Protein AF-A0A2N1NDJ9-F1 (afdb_monomer)

Radius of gyration: 17.5 Å; Cα contacts (8 Å, |Δi|>4): 32; chains: 1; bounding box: 40×43×37 Å

Foldseek 3Di:
DDDDDDDDDDPDDPPDDPPDDDPVQVVCVVLVLNPLVVLQVVVCVVPVDSVSVVVSVVSSVVSNVVSVVVVVVVVVD

Secondary structure (DSSP, 8-state):
-------------S---TTS--HHHHHHHHHT-HHHHHHHHHHHHHHS-GGG-HHHHHHHHHHHHHHHHHHHHTTT-

Solvent-accessible surface area (backbone atoms only — not comparable to full-atom values): 4821 Å² total; per-residue (Å²): 138,87,79,88,74,93,75,95,78,79,88,77,75,92,75,76,58,94,85,59,75,50,80,64,55,48,52,39,53,75,52,72,39,44,66,39,47,49,52,32,50,51,42,30,69,72,64,73,37,64,86,81,29,54,67,36,50,47,52,30,51,55,44,48,49,53,39,51,54,52,56,53,54,70,72,77,113

Sequence (77 aa):
MDYAKNKSHSPQNITKTIDEPDLYEERIIKTGCAKENEELQICFADKKDWRLCQKELNNFKECWKVYQNKNKKLQED

InterPro domains:
  IPR039870 Cytochrome oxidase assembly factor 4-like [PTHR13639] (9-73)

pLDDT: mean 82.74, std 18.38, range [44.16, 98.5]

Mean predicted aligned error: 10.62 Å

Organism: NCBI:txid588596

Structure (mmCIF, N/CA/C/O backbone):
data_AF-A0A2N1NDJ9-F1
#
_entry.id   AF-A0A2N1NDJ9-F1
#
loop_
_atom_site.group_PDB
_atom_site.id
_atom_site.type_symbol
_atom_site.label_atom_id
_atom_site.label_alt_id
_atom_site.label_comp_id
_atom_site.label_asym_id
_atom_site.label_entity_id
_atom_site.label_seq_id
_atom_site.pdbx_PDB_ins_code
_atom_site.Cartn_x
_atom_site.Cartn_y
_atom_site.Cartn_z
_atom_site.occupancy
_atom_site.B_iso_or_equiv
_atom_site.auth_seq_id
_atom_site.auth_comp_id
_atom_site.auth_asym_id
_atom_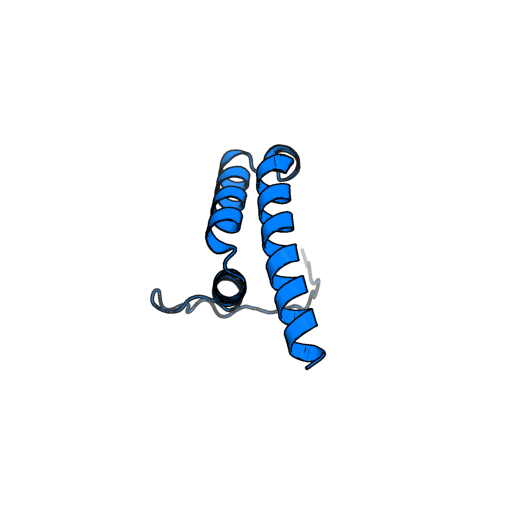site.auth_atom_id
_atom_site.pdbx_PDB_model_num
ATOM 1 N N . MET A 1 1 ? 24.298 -37.785 -6.387 1.00 44.16 1 MET A N 1
ATOM 2 C CA . MET A 1 1 ? 24.492 -36.498 -5.685 1.00 44.16 1 MET A CA 1
ATOM 3 C C . MET A 1 1 ? 23.276 -36.287 -4.813 1.00 44.16 1 MET A C 1
ATOM 5 O O . MET A 1 1 ? 22.280 -35.724 -5.249 1.00 44.16 1 MET A O 1
ATOM 9 N N . ASP A 1 2 ? 23.348 -36.852 -3.618 1.00 53.56 2 ASP A N 1
ATOM 10 C CA . ASP A 1 2 ? 22.297 -36.827 -2.613 1.00 53.56 2 ASP A CA 1
ATOM 11 C C . ASP A 1 2 ? 22.238 -35.449 -1.953 1.00 53.56 2 ASP A C 1
ATOM 13 O O . ASP A 1 2 ? 23.168 -35.042 -1.260 1.00 53.56 2 ASP A O 1
ATOM 17 N N . TYR A 1 3 ? 21.136 -34.731 -2.154 1.00 52.09 3 TYR A N 1
ATOM 18 C CA . TYR A 1 3 ? 20.808 -33.539 -1.374 1.00 52.09 3 TYR A CA 1
ATOM 19 C C . TYR A 1 3 ? 19.472 -33.747 -0.661 1.00 52.09 3 TYR A C 1
ATOM 21 O O . TYR A 1 3 ? 18.449 -33.150 -0.984 1.00 52.09 3 TYR A O 1
ATOM 29 N N . ALA A 1 4 ? 19.500 -34.602 0.360 1.00 58.50 4 ALA A N 1
ATOM 30 C CA . ALA A 1 4 ? 18.505 -34.571 1.418 1.00 58.50 4 ALA A CA 1
ATOM 31 C C . ALA A 1 4 ? 18.729 -33.311 2.272 1.00 58.50 4 ALA A C 1
ATOM 33 O O . ALA A 1 4 ? 19.719 -33.202 2.998 1.00 58.50 4 ALA A O 1
ATOM 34 N N . LYS A 1 5 ? 17.798 -32.353 2.216 1.00 63.09 5 LYS A N 1
ATOM 35 C CA . LYS A 1 5 ? 17.661 -31.330 3.260 1.00 63.09 5 LYS A CA 1
ATOM 36 C C . LYS A 1 5 ? 16.189 -31.004 3.479 1.00 63.09 5 LYS A C 1
ATOM 38 O O . LYS A 1 5 ? 15.603 -30.155 2.817 1.00 63.09 5 LYS A O 1
ATOM 43 N N . ASN A 1 6 ? 15.610 -31.722 4.435 1.00 58.75 6 ASN A N 1
ATOM 44 C CA . ASN A 1 6 ? 14.294 -31.465 4.998 1.00 58.75 6 ASN A CA 1
ATOM 45 C C . ASN A 1 6 ? 14.214 -30.014 5.494 1.00 58.75 6 ASN A C 1
ATOM 47 O O . ASN A 1 6 ? 14.935 -29.629 6.416 1.00 58.75 6 ASN A O 1
ATOM 51 N N . LYS A 1 7 ? 13.309 -29.224 4.914 1.00 58.78 7 LYS A N 1
ATOM 52 C CA . LYS A 1 7 ? 12.848 -27.963 5.496 1.00 58.78 7 LYS A CA 1
ATOM 53 C C . LYS A 1 7 ? 11.324 -27.966 5.450 1.00 58.78 7 LYS A C 1
ATOM 55 O O . LYS A 1 7 ? 10.716 -27.684 4.427 1.00 58.78 7 LYS A O 1
ATOM 60 N N . SER A 1 8 ? 10.719 -28.373 6.561 1.00 58.75 8 SER A N 1
ATOM 61 C CA . SER A 1 8 ? 9.285 -28.225 6.795 1.00 58.75 8 SER A CA 1
ATOM 62 C C . SER A 1 8 ? 8.922 -26.739 6.742 1.00 58.75 8 SER A C 1
ATOM 64 O O . SER A 1 8 ? 9.457 -25.980 7.551 1.00 58.75 8 SER A O 1
ATOM 66 N N . HIS A 1 9 ? 8.072 -26.327 5.795 1.00 52.09 9 HIS A N 1
ATOM 67 C CA . HIS A 1 9 ? 6.860 -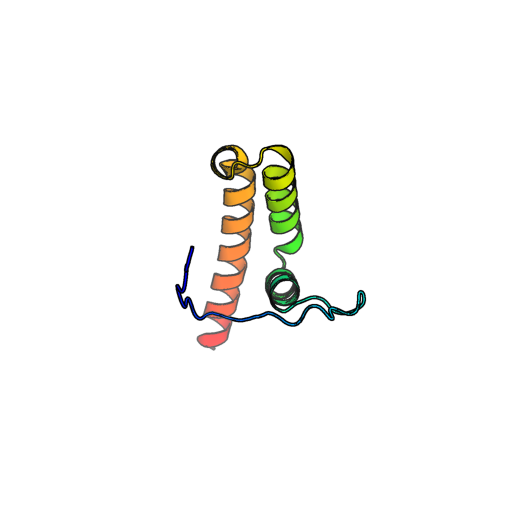25.537 6.068 1.00 52.09 9 HIS A CA 1
ATOM 68 C C . HIS A 1 9 ? 5.992 -25.357 4.804 1.00 52.09 9 HIS A C 1
ATOM 70 O O . HIS A 1 9 ? 6.315 -24.581 3.912 1.00 52.09 9 HIS A O 1
ATOM 76 N N . SER A 1 10 ? 4.864 -26.073 4.826 1.00 46.56 10 SER A N 1
ATOM 77 C CA . SER A 1 10 ? 3.606 -25.922 4.078 1.00 46.56 10 SER A CA 1
ATOM 78 C C . SER A 1 10 ? 3.616 -25.980 2.537 1.00 46.56 10 SER A C 1
ATOM 80 O O . SER A 1 10 ? 3.864 -24.969 1.879 1.00 46.56 10 SER A O 1
ATOM 82 N N . PRO A 1 11 ? 3.222 -27.119 1.931 1.00 49.84 11 PRO A N 1
ATOM 83 C CA . PRO A 1 11 ? 2.720 -27.130 0.564 1.00 49.84 11 PRO A CA 1
ATOM 84 C C . PRO A 1 11 ? 1.326 -26.489 0.561 1.00 49.84 11 PRO A C 1
ATOM 86 O O . PRO A 1 11 ? 0.332 -27.136 0.884 1.00 49.84 11 PRO A O 1
ATOM 89 N N . GLN A 1 12 ? 1.247 -25.196 0.242 1.00 51.47 12 GLN A N 1
ATOM 90 C CA . GLN A 1 12 ? -0.046 -24.546 0.037 1.00 51.47 12 GLN A CA 1
ATOM 91 C C . GLN A 1 12 ? -0.644 -25.106 -1.261 1.00 51.47 12 GLN A C 1
ATOM 93 O O . GLN A 1 12 ? -0.086 -24.957 -2.347 1.00 51.47 12 GLN A O 1
ATOM 98 N N . ASN A 1 13 ? -1.754 -25.805 -1.085 1.00 50.62 13 ASN A N 1
ATOM 99 C CA . ASN A 1 13 ? -2.603 -26.458 -2.067 1.00 50.62 13 ASN A CA 1
ATOM 100 C C . ASN A 1 13 ? -2.885 -25.556 -3.293 1.00 50.62 13 ASN A C 1
ATOM 102 O O . ASN A 1 13 ? -3.570 -24.541 -3.179 1.00 50.62 13 ASN A O 1
ATOM 106 N N . ILE A 1 14 ? -2.341 -25.911 -4.464 1.00 58.16 14 ILE A N 1
ATOM 107 C CA . ILE A 1 14 ? -2.490 -25.176 -5.737 1.00 58.16 14 ILE A CA 1
ATOM 108 C C . ILE A 1 14 ? -3.792 -25.605 -6.433 1.00 58.16 14 ILE A C 1
ATOM 110 O O . ILE A 1 14 ? -3.801 -26.063 -7.572 1.00 58.16 14 ILE A O 1
ATOM 114 N N . THR A 1 15 ? -4.915 -25.458 -5.740 1.00 54.12 15 THR A N 1
ATOM 115 C CA . THR A 1 15 ? -6.242 -25.441 -6.366 1.00 54.12 15 THR A CA 1
ATOM 116 C C . THR A 1 15 ? -7.000 -24.229 -5.843 1.00 54.12 15 THR A C 1
ATOM 118 O O . THR A 1 15 ? -8.003 -24.353 -5.149 1.00 54.12 15 THR A O 1
ATOM 121 N N . LYS A 1 16 ? -6.465 -23.036 -6.131 1.00 54.03 16 LYS A N 1
ATOM 122 C CA . LYS A 1 16 ? -7.180 -21.768 -5.966 1.00 54.03 16 LYS A CA 1
ATOM 123 C C . LYS A 1 16 ? -8.232 -21.711 -7.079 1.00 54.03 16 LYS A C 1
ATOM 125 O O . LYS A 1 16 ? -7.869 -21.635 -8.253 1.00 54.03 16 LYS A O 1
ATOM 130 N N . THR A 1 17 ? -9.514 -21.810 -6.747 1.00 58.69 17 THR A N 1
ATOM 131 C CA . THR A 1 17 ? -10.575 -21.391 -7.671 1.00 58.69 17 THR A CA 1
ATOM 132 C C . THR A 1 17 ? -10.440 -19.884 -7.874 1.00 58.69 17 THR A C 1
ATOM 134 O O . THR A 1 17 ? -10.197 -19.159 -6.914 1.00 58.69 17 THR A O 1
ATOM 137 N N . ILE A 1 18 ? -10.559 -19.409 -9.117 1.00 63.16 18 ILE A N 1
ATOM 138 C CA . ILE A 1 18 ? -10.361 -17.991 -9.487 1.00 63.16 18 ILE A CA 1
ATOM 139 C C . ILE A 1 18 ? -11.331 -17.060 -8.724 1.00 63.16 18 ILE A C 1
ATOM 141 O O . ILE A 1 18 ? -11.056 -15.874 -8.578 1.00 63.16 18 ILE A O 1
ATOM 145 N N . ASP A 1 19 ? -12.420 -17.613 -8.188 1.00 70.00 19 ASP A N 1
ATOM 146 C CA . ASP A 1 19 ? -13.501 -16.870 -7.541 1.00 70.00 19 ASP A CA 1
ATOM 147 C C . ASP A 1 19 ? -13.313 -16.593 -6.035 1.00 70.00 19 ASP A C 1
ATOM 149 O O . ASP A 1 19 ? -14.096 -15.826 -5.477 1.00 70.00 19 ASP A O 1
ATOM 153 N N . GLU A 1 20 ? -12.302 -17.160 -5.356 1.00 78.69 20 GLU A N 1
ATOM 154 C CA . GLU A 1 20 ? -12.103 -16.937 -3.910 1.00 78.69 20 GLU A CA 1
ATOM 155 C C . GLU A 1 20 ? -10.805 -16.164 -3.601 1.00 78.69 20 GLU A C 1
ATOM 157 O O . GLU A 1 20 ? -9.715 -16.631 -3.962 1.00 78.69 20 GLU A O 1
ATOM 162 N N . PRO A 1 21 ? -10.884 -15.007 -2.903 1.00 79.62 21 PRO A N 1
ATOM 163 C CA . PRO A 1 21 ? -9.688 -14.322 -2.430 1.00 79.62 21 PRO A CA 1
ATOM 164 C C . PRO A 1 21 ? -8.963 -15.218 -1.424 1.00 79.62 21 PRO A C 1
ATOM 166 O O . PRO A 1 21 ? -9.595 -15.822 -0.554 1.00 79.62 21 PRO A O 1
ATOM 169 N N . ASP A 1 22 ? -7.632 -15.311 -1.509 1.00 88.00 22 ASP A N 1
ATOM 170 C CA . ASP A 1 22 ? -6.913 -16.063 -0.474 1.00 88.00 22 ASP A CA 1
ATOM 171 C C . ASP A 1 22 ? -6.941 -15.352 0.881 1.00 88.00 22 ASP A C 1
ATOM 173 O O . ASP A 1 22 ? -7.285 -14.180 1.018 1.00 88.00 22 ASP A O 1
ATOM 177 N N . LEU A 1 23 ? -6.497 -16.077 1.908 1.00 89.94 23 LEU A N 1
ATOM 178 C CA . LEU A 1 23 ? -6.373 -15.568 3.271 1.00 89.94 23 LEU A CA 1
ATOM 179 C C . LEU A 1 23 ? -5.506 -14.299 3.379 1.00 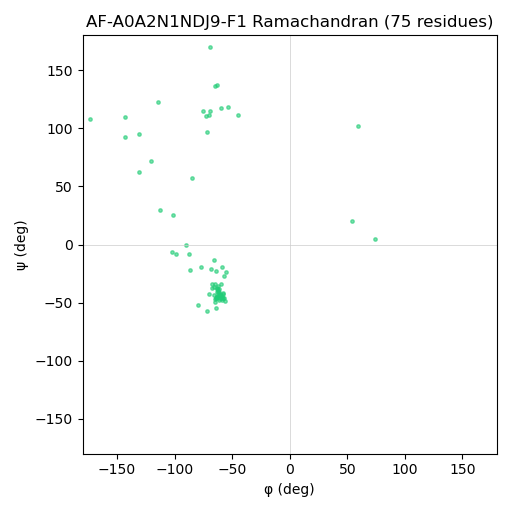89.94 23 LEU A C 1
ATOM 181 O O . LEU A 1 23 ? -5.622 -13.559 4.362 1.00 89.94 23 LEU A O 1
ATOM 185 N N . TYR A 1 24 ? -4.596 -14.058 2.429 1.00 90.25 24 TYR A N 1
ATOM 186 C CA . TYR A 1 24 ? -3.784 -12.847 2.403 1.00 90.25 24 TYR A CA 1
ATOM 187 C C . TYR A 1 24 ? -4.587 -11.675 1.826 1.00 90.25 24 TYR A C 1
ATOM 189 O O . TYR A 1 24 ? -4.716 -10.651 2.499 1.00 90.25 24 TYR A O 1
ATOM 197 N N . GLU A 1 25 ? -5.189 -11.837 0.651 1.00 91.69 25 GLU A N 1
ATOM 198 C CA . GLU A 1 25 ? -6.065 -10.858 0.003 1.00 91.69 25 GLU A CA 1
ATOM 199 C C . GLU A 1 25 ? -7.245 -10.485 0.905 1.00 91.69 25 GLU A C 1
ATOM 201 O O . GLU A 1 25 ? -7.491 -9.302 1.141 1.00 91.69 25 GLU A O 1
ATOM 206 N N . GLU A 1 26 ? -7.907 -11.472 1.513 1.00 93.50 26 GLU A N 1
ATOM 207 C CA . GLU A 1 26 ? -9.015 -11.257 2.444 1.00 93.50 26 GLU A CA 1
ATOM 208 C C . GLU A 1 26 ? -8.584 -10.386 3.638 1.00 93.50 26 GLU A C 1
ATOM 210 O O . GLU A 1 26 ? -9.292 -9.456 4.038 1.00 93.50 26 GLU A O 1
ATOM 215 N N . ARG A 1 27 ? -7.393 -10.636 4.200 1.00 92.56 27 ARG A N 1
ATOM 216 C CA . ARG A 1 27 ? -6.849 -9.827 5.300 1.00 92.56 27 ARG A CA 1
ATOM 217 C C . ARG A 1 27 ? -6.606 -8.389 4.862 1.00 92.56 27 ARG A C 1
ATOM 219 O O . ARG A 1 27 ? -6.937 -7.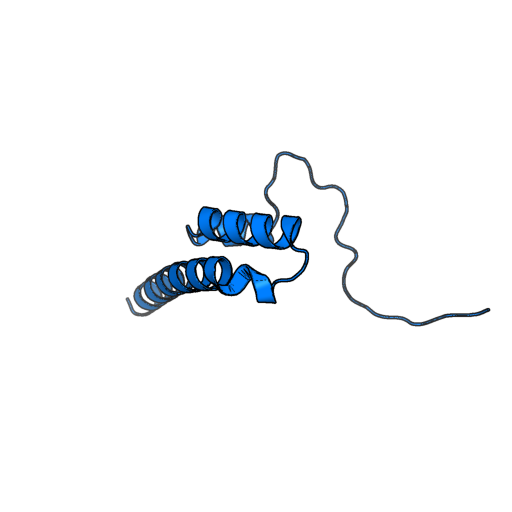472 5.612 1.00 92.56 27 ARG A O 1
ATOM 226 N N . ILE A 1 28 ? -6.014 -8.189 3.688 1.00 95.12 28 ILE A N 1
ATOM 227 C CA . ILE A 1 28 ? -5.759 -6.850 3.155 1.00 95.12 28 ILE A CA 1
ATOM 228 C C . ILE A 1 28 ? -7.087 -6.114 2.918 1.00 95.12 28 ILE A C 1
ATOM 230 O O . ILE A 1 28 ? -7.224 -4.973 3.364 1.00 95.12 28 ILE A O 1
ATOM 234 N N . ILE A 1 29 ? -8.091 -6.765 2.323 1.00 93.31 29 ILE A N 1
ATOM 235 C CA . ILE A 1 29 ? -9.422 -6.181 2.087 1.00 93.31 29 ILE A CA 1
ATOM 236 C C . ILE A 1 29 ? -10.073 -5.750 3.407 1.00 93.31 29 ILE A C 1
ATOM 238 O O . ILE A 1 29 ? -10.537 -4.614 3.514 1.00 93.31 29 ILE A O 1
ATOM 242 N N . LYS A 1 30 ? -10.031 -6.597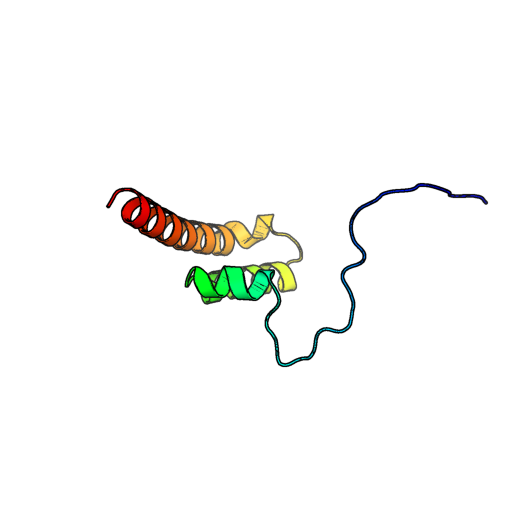 4.446 1.00 93.56 30 LYS A N 1
ATOM 243 C CA . LYS A 1 30 ? -10.571 -6.281 5.784 1.00 93.56 30 LYS A CA 1
ATOM 244 C C . LYS A 1 30 ? -9.957 -5.027 6.409 1.00 93.56 30 LYS A C 1
ATOM 246 O O . LYS A 1 30 ? -10.609 -4.374 7.220 1.00 93.56 30 LYS A O 1
ATOM 251 N N . THR A 1 31 ? -8.725 -4.674 6.042 1.00 94.56 31 THR A N 1
ATOM 252 C CA . THR A 1 31 ? -8.084 -3.456 6.560 1.00 94.56 31 THR A CA 1
ATOM 253 C C . THR A 1 31 ? -8.584 -2.166 5.915 1.00 94.56 31 THR A C 1
ATOM 255 O O . THR A 1 31 ? -8.403 -1.095 6.493 1.00 94.56 31 THR A O 1
ATOM 258 N N . GLY A 1 32 ? -9.204 -2.249 4.733 1.00 95.69 32 GLY A N 1
ATOM 259 C CA . GLY A 1 32 ? -9.512 -1.088 3.897 1.00 95.69 32 GLY A CA 1
ATOM 260 C C . GLY A 1 32 ? -8.295 -0.490 3.178 1.00 95.69 32 GLY A C 1
ATOM 261 O O . GLY A 1 32 ? -8.450 0.522 2.507 1.00 95.69 32 GLY A O 1
ATOM 262 N N . CYS A 1 33 ? -7.113 -1.111 3.281 1.00 97.19 33 CYS A N 1
ATOM 263 C CA . CYS A 1 33 ? -5.849 -0.634 2.699 1.00 97.19 33 CYS A CA 1
ATOM 264 C C . CYS A 1 33 ? -5.466 -1.358 1.398 1.00 97.19 33 CYS A C 1
ATOM 266 O O . CYS A 1 33 ? -4.283 -1.511 1.080 1.00 97.19 33 CYS A O 1
ATOM 268 N N . ALA A 1 34 ? -6.456 -1.895 0.676 1.00 96.75 34 ALA A N 1
ATOM 269 C CA . ALA A 1 34 ? -6.220 -2.695 -0.526 1.00 96.75 34 ALA A CA 1
ATOM 270 C C . ALA A 1 34 ? -5.556 -1.889 -1.647 1.00 96.75 34 ALA A C 1
ATOM 272 O O . ALA A 1 34 ? -4.661 -2.404 -2.312 1.00 96.75 34 ALA A O 1
ATOM 273 N N . LYS A 1 35 ? -5.928 -0.614 -1.794 1.00 97.69 35 LYS A N 1
ATOM 274 C CA . LYS A 1 35 ? -5.360 0.278 -2.806 1.00 97.69 35 LYS A CA 1
ATOM 275 C C . LYS A 1 35 ? -3.873 0.543 -2.559 1.00 97.69 35 LYS A C 1
ATOM 277 O O . LYS A 1 35 ? -3.058 0.384 -3.458 1.00 97.69 35 LYS A O 1
ATOM 282 N N . GLU A 1 36 ? -3.503 0.910 -1.336 1.00 98.19 36 GLU A N 1
ATOM 283 C CA . GLU A 1 36 ? -2.109 1.179 -0.972 1.00 98.19 36 GLU A CA 1
ATOM 284 C C . GLU A 1 36 ? -1.254 -0.092 -1.073 1.00 98.19 36 GLU A C 1
ATOM 286 O O . GLU A 1 36 ? -0.084 -0.030 -1.453 1.00 98.19 36 GLU A O 1
ATOM 291 N N . ASN A 1 37 ? -1.838 -1.258 -0.767 1.00 97.69 37 ASN A N 1
ATOM 292 C CA . ASN A 1 37 ? -1.184 -2.542 -0.996 1.00 97.69 37 ASN A CA 1
ATOM 293 C C . ASN A 1 37 ? -0.951 -2.797 -2.491 1.00 97.69 37 ASN A C 1
ATOM 295 O O . ASN A 1 37 ? 0.148 -3.192 -2.864 1.00 97.69 37 ASN A O 1
ATOM 299 N N . GLU A 1 38 ? -1.949 -2.558 -3.345 1.00 97.69 38 GLU A N 1
ATOM 300 C CA . GLU A 1 38 ? -1.824 -2.709 -4.799 1.00 97.69 38 GLU A CA 1
ATOM 301 C C . GLU A 1 38 ? -0.728 -1.797 -5.370 1.00 97.69 38 GLU A C 1
ATOM 303 O O . GLU A 1 38 ? 0.142 -2.272 -6.097 1.00 97.69 38 GLU A O 1
ATOM 308 N N . GLU A 1 39 ? -0.685 -0.523 -4.969 1.00 98.25 39 GLU A N 1
ATOM 309 C CA . GLU A 1 39 ? 0.370 0.419 -5.374 1.00 98.25 39 GLU A CA 1
ATOM 310 C C . GLU A 1 39 ? 1.774 -0.082 -4.981 1.00 98.25 39 GLU A C 1
ATOM 312 O O . GLU A 1 39 ? 2.715 -0.022 -5.779 1.00 98.25 39 GLU A O 1
ATOM 317 N N . LEU A 1 40 ? 1.918 -0.642 -3.775 1.00 98.12 40 LEU A N 1
ATOM 318 C CA . LEU A 1 40 ? 3.170 -1.245 -3.316 1.00 98.12 40 LEU A CA 1
ATOM 319 C C . LEU A 1 40 ? 3.548 -2.493 -4.131 1.00 98.12 40 LEU A C 1
ATOM 321 O O . LEU A 1 40 ? 4.716 -2.642 -4.504 1.00 98.12 40 LEU A O 1
ATOM 325 N N . GLN A 1 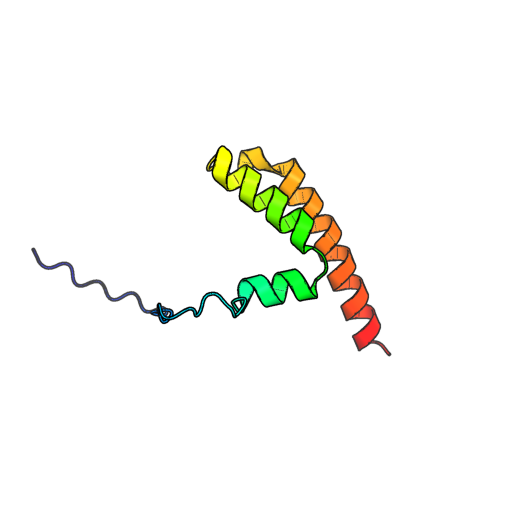41 ? 2.583 -3.369 -4.425 1.00 97.81 41 GLN A N 1
ATOM 326 C CA . GLN A 1 41 ? 2.806 -4.556 -5.256 1.00 97.81 41 GLN A CA 1
ATOM 327 C C . GLN A 1 41 ? 3.207 -4.169 -6.681 1.00 97.81 41 GLN A C 1
ATOM 329 O O . GLN A 1 41 ? 4.138 -4.761 -7.220 1.00 97.81 41 GLN A O 1
ATOM 334 N N . ILE A 1 42 ? 2.582 -3.142 -7.265 1.00 98.12 42 ILE A N 1
ATOM 335 C CA . ILE A 1 42 ? 2.941 -2.604 -8.584 1.00 98.12 42 ILE A CA 1
ATOM 336 C C . ILE A 1 42 ? 4.376 -2.068 -8.570 1.00 98.12 42 ILE A C 1
ATOM 338 O O . ILE A 1 42 ? 5.169 -2.437 -9.436 1.00 98.12 42 ILE A O 1
ATOM 342 N N . CYS A 1 43 ? 4.754 -1.265 -7.568 1.00 98.50 43 CYS A N 1
ATOM 343 C CA . CYS A 1 43 ? 6.123 -0.753 -7.469 1.00 98.50 43 CYS A CA 1
ATOM 344 C C . CYS A 1 43 ? 7.152 -1.88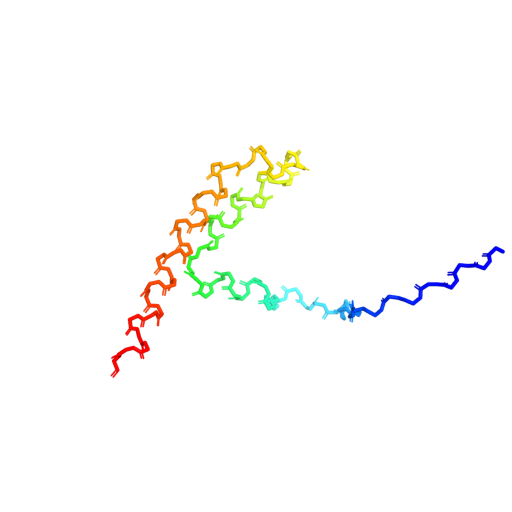5 -7.347 1.00 98.50 43 CYS A C 1
ATOM 346 O O . CYS A 1 43 ? 8.187 -1.866 -8.017 1.00 98.50 43 CYS A O 1
ATOM 348 N N . PHE A 1 44 ? 6.875 -2.897 -6.521 1.00 97.94 44 PHE A N 1
ATOM 349 C CA . PHE A 1 44 ? 7.759 -4.053 -6.412 1.00 97.94 44 PHE A CA 1
ATOM 350 C C . PHE A 1 44 ? 7.777 -4.879 -7.701 1.00 97.94 44 PHE A C 1
ATOM 352 O O . PHE A 1 44 ? 8.834 -5.368 -8.093 1.00 97.94 44 PHE A O 1
ATOM 359 N N . ALA A 1 45 ? 6.643 -5.026 -8.385 1.00 98.12 45 ALA A N 1
ATOM 360 C CA . ALA A 1 45 ? 6.561 -5.753 -9.642 1.00 98.12 45 ALA A CA 1
ATOM 361 C C . ALA A 1 45 ? 7.410 -5.096 -10.738 1.00 98.12 45 ALA A C 1
ATOM 363 O O . ALA A 1 45 ? 8.066 -5.835 -11.475 1.00 98.12 45 ALA A O 1
ATOM 364 N N . ASP A 1 46 ? 7.435 -3.764 -10.787 1.00 97.88 46 ASP A N 1
ATOM 365 C CA . ASP A 1 46 ? 8.251 -2.959 -11.700 1.00 97.88 46 ASP A CA 1
ATOM 366 C C . ASP A 1 46 ? 9.741 -2.997 -11.321 1.00 97.88 46 ASP A C 1
ATOM 368 O O . ASP A 1 46 ? 10.589 -3.446 -12.091 1.00 97.88 46 ASP A O 1
ATOM 372 N N . LYS A 1 47 ? 10.075 -2.609 -10.085 1.00 97.38 47 LYS A N 1
ATOM 373 C CA . LYS A 1 47 ? 11.471 -2.381 -9.671 1.00 97.38 47 LYS A CA 1
ATOM 374 C C . LYS A 1 47 ? 12.197 -3.628 -9.181 1.00 97.38 47 LYS A C 1
ATOM 376 O O . LYS A 1 47 ? 13.423 -3.633 -9.113 1.00 97.38 47 LYS A O 1
ATOM 381 N N . LYS A 1 48 ? 11.451 -4.649 -8.750 1.00 97.38 48 LYS A N 1
ATOM 382 C CA . LYS A 1 48 ? 11.950 -5.855 -8.060 1.00 97.38 48 LYS A CA 1
ATOM 383 C C . LYS A 1 48 ? 12.808 -5.565 -6.817 1.00 97.38 48 LYS A C 1
ATOM 385 O O . LYS A 1 48 ? 13.536 -6.437 -6.351 1.00 97.38 48 LYS A O 1
ATOM 390 N N . ASP A 1 49 ? 12.696 -4.365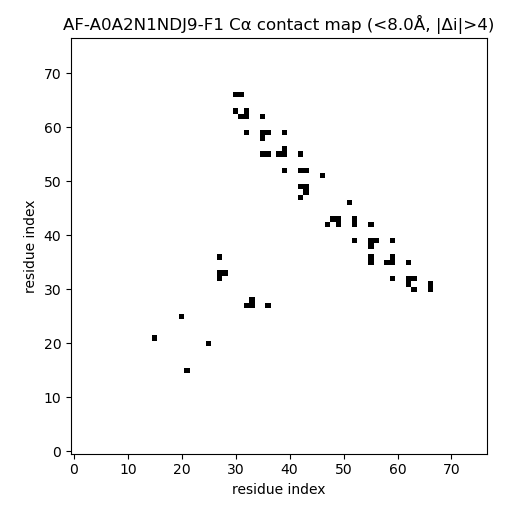 -6.245 1.00 96.00 49 ASP A N 1
ATOM 391 C CA . ASP A 1 49 ? 13.418 -3.939 -5.044 1.00 96.00 49 ASP A CA 1
ATOM 392 C C . ASP A 1 49 ? 12.528 -3.054 -4.164 1.00 96.00 49 ASP A C 1
ATOM 394 O O . ASP A 1 49 ? 12.235 -1.901 -4.483 1.00 96.00 49 ASP A O 1
ATOM 398 N N . TRP A 1 50 ? 12.123 -3.588 -3.011 1.00 94.88 50 TRP A N 1
ATOM 399 C CA . TRP A 1 50 ? 11.255 -2.893 -2.059 1.00 94.88 50 TRP A CA 1
ATOM 400 C C . TRP A 1 50 ? 11.906 -1.636 -1.462 1.00 94.88 50 TRP A C 1
ATOM 402 O O . TRP A 1 50 ? 11.198 -0.724 -1.029 1.00 94.88 50 TRP A O 1
ATOM 412 N N . ARG A 1 51 ? 13.244 -1.535 -1.463 1.00 96.88 51 ARG A N 1
ATOM 413 C CA . ARG A 1 51 ? 13.963 -0.347 -0.970 1.00 96.88 51 ARG A CA 1
ATOM 414 C C . ARG A 1 51 ? 13.743 0.865 -1.869 1.00 96.88 51 ARG A C 1
ATOM 416 O O . ARG A 1 51 ? 13.912 1.988 -1.406 1.00 96.88 51 ARG A O 1
ATOM 423 N N . LEU A 1 52 ? 13.351 0.644 -3.125 1.00 97.94 52 LEU A N 1
ATOM 424 C CA . LEU A 1 52 ? 12.994 1.690 -4.082 1.00 97.94 52 LEU A CA 1
ATOM 425 C C . LEU A 1 52 ? 11.498 2.053 -4.040 1.00 97.94 52 LEU A C 1
ATOM 427 O O . LEU A 1 52 ? 11.074 2.940 -4.783 1.00 97.94 52 LEU A O 1
ATOM 431 N N . CYS A 1 53 ? 10.717 1.393 -3.179 1.00 98.38 53 CYS A N 1
ATOM 432 C CA . CYS A 1 53 ? 9.271 1.577 -3.007 1.00 98.38 53 CYS A CA 1
ATOM 433 C C . CYS A 1 53 ? 8.925 2.174 -1.633 1.00 98.38 53 CYS A C 1
ATOM 435 O O . CYS A 1 53 ? 7.891 1.869 -1.041 1.00 98.38 53 CYS A O 1
ATOM 437 N N . GLN A 1 54 ? 9.826 2.985 -1.062 1.00 98.31 54 GLN A N 1
ATOM 438 C CA . GLN A 1 54 ? 9.645 3.544 0.285 1.00 98.31 54 GLN A CA 1
ATOM 439 C C . GLN A 1 54 ? 8.383 4.399 0.404 1.00 98.31 54 GLN A C 1
ATOM 441 O O . GLN A 1 54 ? 7.752 4.402 1.458 1.00 98.31 54 GLN A O 1
ATOM 446 N N . LYS A 1 55 ? 8.010 5.106 -0.667 1.00 98.19 55 LYS A N 1
ATOM 447 C CA . LYS A 1 55 ? 6.810 5.941 -0.697 1.00 98.19 55 LYS A CA 1
ATOM 448 C C . LYS A 1 55 ? 5.552 5.083 -0.549 1.00 98.19 55 LYS A C 1
ATOM 450 O O . LYS A 1 55 ? 4.775 5.296 0.375 1.00 98.19 55 LYS A O 1
ATOM 455 N N . GLU A 1 56 ? 5.399 4.077 -1.401 1.00 98.50 56 GLU A N 1
ATOM 456 C CA . GLU A 1 56 ? 4.267 3.148 -1.410 1.00 98.50 56 GLU A CA 1
ATOM 457 C C . GLU A 1 56 ? 4.213 2.351 -0.098 1.00 98.50 56 GLU A C 1
ATOM 459 O O . GLU A 1 56 ? 3.153 2.185 0.506 1.00 98.50 56 GLU A O 1
ATOM 464 N N . LEU A 1 57 ? 5.379 1.947 0.418 1.00 97.88 57 LEU A N 1
ATOM 465 C CA . LEU A 1 57 ? 5.496 1.260 1.700 1.00 97.88 57 LEU A CA 1
ATOM 466 C C . LEU A 1 57 ? 5.024 2.133 2.871 1.00 97.88 57 LEU A C 1
ATOM 468 O O . LEU A 1 57 ? 4.386 1.628 3.797 1.00 97.88 57 LEU A O 1
ATOM 472 N N . ASN A 1 58 ? 5.353 3.426 2.865 1.00 98.25 58 ASN A N 1
ATOM 473 C CA . ASN A 1 58 ? 4.924 4.355 3.907 1.00 98.25 58 ASN A CA 1
ATOM 474 C C . ASN A 1 58 ? 3.420 4.630 3.825 1.00 98.25 58 ASN A C 1
ATOM 476 O O . ASN A 1 58 ? 2.761 4.555 4.861 1.00 98.25 58 ASN A O 1
ATOM 480 N N . ASN A 1 59 ? 2.867 4.818 2.622 1.00 98.19 59 ASN A N 1
ATOM 481 C CA . ASN A 1 59 ? 1.421 4.956 2.417 1.00 98.19 59 ASN A CA 1
ATOM 482 C C . ASN A 1 59 ? 0.664 3.748 2.990 1.00 98.19 59 ASN A C 1
ATOM 484 O O . ASN A 1 59 ? -0.261 3.899 3.791 1.00 98.19 59 ASN A O 1
ATOM 488 N N . PHE A 1 60 ? 1.113 2.533 2.655 1.00 97.94 60 PHE A N 1
ATOM 489 C CA . PHE A 1 60 ? 0.508 1.310 3.173 1.00 97.94 60 PHE A CA 1
ATOM 490 C C . PHE A 1 60 ? 0.599 1.224 4.706 1.00 97.94 60 PHE A C 1
ATOM 492 O O . PHE A 1 60 ? -0.387 0.911 5.376 1.00 97.94 60 PHE A O 1
ATOM 499 N N . LYS A 1 61 ? 1.754 1.568 5.294 1.00 96.88 61 LYS A N 1
ATOM 500 C CA . LYS A 1 61 ? 1.933 1.605 6.758 1.00 96.88 61 LYS A CA 1
ATOM 501 C C . LYS A 1 61 ? 1.012 2.613 7.440 1.00 96.88 61 LYS A C 1
ATOM 503 O O . LYS A 1 61 ? 0.514 2.328 8.528 1.00 96.88 61 LYS A O 1
ATOM 508 N N . GLU A 1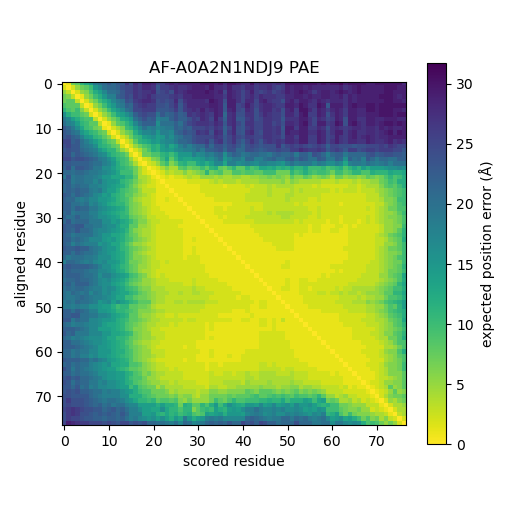 62 ? 0.824 3.790 6.858 1.00 97.19 62 GLU A N 1
ATOM 509 C CA . GLU A 1 62 ? -0.052 4.825 7.409 1.00 97.19 62 GLU A CA 1
ATOM 510 C C . GLU A 1 62 ? -1.509 4.374 7.411 1.00 97.19 62 GLU A C 1
ATOM 512 O O . GLU A 1 62 ? -2.152 4.428 8.463 1.00 97.19 62 GLU A O 1
ATOM 517 N N . CYS A 1 63 ? -1.992 3.817 6.297 1.00 97.12 63 CYS A N 1
ATOM 518 C CA . CYS A 1 63 ? -3.327 3.228 6.246 1.00 97.12 63 CYS A CA 1
ATOM 519 C C . CYS A 1 63 ? -3.486 2.111 7.292 1.00 97.12 63 CYS A C 1
ATOM 521 O O . CYS A 1 63 ? -4.436 2.100 8.082 1.00 97.12 63 CYS A O 1
ATOM 523 N N . TRP A 1 64 ? -2.501 1.214 7.387 1.00 95.06 64 TRP A N 1
ATOM 524 C CA . TRP A 1 64 ? -2.551 0.089 8.316 1.00 95.06 64 TRP A CA 1
ATOM 525 C C . TRP A 1 64 ? -2.600 0.527 9.789 1.00 95.06 64 TRP A C 1
ATOM 527 O O . TRP A 1 64 ? -3.286 -0.093 10.606 1.00 95.06 64 TRP A O 1
ATOM 537 N N . LYS A 1 65 ? -1.915 1.618 10.154 1.00 95.62 65 LYS A N 1
ATOM 538 C CA . LYS A 1 65 ? -1.996 2.198 11.507 1.00 95.62 65 LYS A CA 1
ATOM 539 C C . LYS A 1 65 ? -3.414 2.658 11.846 1.00 95.62 65 LYS A C 1
ATOM 541 O O . LYS A 1 65 ? -3.853 2.467 12.979 1.00 95.62 65 LYS A O 1
ATOM 546 N N . VAL A 1 66 ? -4.148 3.226 10.887 1.00 93.38 66 VAL A N 1
ATOM 547 C CA . VAL A 1 66 ? -5.547 3.634 11.096 1.00 93.38 66 VAL A CA 1
ATOM 548 C C . VAL A 1 66 ? -6.421 2.420 11.408 1.00 93.38 66 VAL A C 1
ATOM 550 O O . VAL A 1 66 ? -7.199 2.466 12.362 1.00 93.38 66 VAL A O 1
ATOM 553 N N . TYR A 1 67 ? -6.259 1.321 10.666 1.00 92.19 67 TYR A N 1
ATOM 554 C CA . TYR A 1 67 ? -6.950 0.059 10.950 1.00 92.19 67 TYR A CA 1
ATOM 555 C C . TYR A 1 67 ? -6.622 -0.477 12.352 1.00 92.19 67 TYR A C 1
ATOM 557 O O . TYR A 1 67 ? -7.533 -0.792 13.118 1.00 92.19 67 TYR A O 1
ATOM 565 N N . GLN A 1 68 ? -5.339 -0.511 12.736 1.00 90.81 68 GLN A N 1
ATOM 566 C CA . GLN A 1 68 ? -4.936 -0.949 14.080 1.00 90.81 68 GLN A CA 1
ATOM 567 C C . GLN A 1 68 ? -5.570 -0.094 15.185 1.00 90.81 68 GLN A C 1
ATOM 569 O O . GLN A 1 68 ? -6.096 -0.636 16.154 1.00 90.81 68 GLN A O 1
ATOM 574 N N . ASN A 1 69 ? -5.574 1.230 15.024 1.00 90.25 69 ASN A N 1
ATOM 575 C CA . ASN A 1 69 ? -6.151 2.140 16.010 1.00 90.25 69 ASN A CA 1
ATOM 576 C C . ASN A 1 69 ? -7.672 1.970 16.145 1.00 90.25 69 ASN A C 1
ATOM 578 O O . ASN A 1 69 ? -8.195 2.078 17.252 1.00 90.25 69 ASN A O 1
ATOM 582 N N . LYS A 1 70 ? -8.385 1.691 15.044 1.00 85.69 70 LYS A N 1
ATOM 583 C CA . LYS A 1 70 ? -9.823 1.373 15.078 1.00 85.69 70 LYS A CA 1
ATOM 584 C C . LYS A 1 70 ? -10.090 0.083 15.853 1.00 85.69 70 LYS A C 1
ATOM 586 O O . LYS A 1 70 ? -10.949 0.074 16.725 1.00 85.69 70 LYS A O 1
ATOM 591 N N . ASN A 1 71 ? -9.318 -0.969 15.587 1.00 82.00 71 ASN A N 1
ATOM 592 C CA . ASN A 1 71 ? -9.487 -2.248 16.279 1.00 82.00 71 ASN A CA 1
ATOM 593 C C . ASN A 1 71 ? -9.114 -2.178 17.756 1.00 82.00 71 ASN A C 1
ATOM 595 O O . ASN A 1 71 ? -9.752 -2.841 18.562 1.00 82.00 71 ASN A O 1
ATOM 599 N N . LYS A 1 72 ? -8.117 -1.363 18.118 1.00 79.38 72 LYS A N 1
ATOM 600 C CA . LYS A 1 72 ? -7.776 -1.133 19.522 1.00 79.38 72 LYS A CA 1
ATOM 601 C C . LYS A 1 72 ? -8.944 -0.498 20.283 1.00 79.38 72 LYS A C 1
ATOM 603 O O . LYS A 1 72 ? -9.282 -0.978 21.353 1.00 79.38 72 LYS A O 1
ATOM 608 N N . LYS A 1 73 ? -9.587 0.526 19.707 1.00 72.69 73 LYS A N 1
ATOM 609 C CA . LYS A 1 73 ? -10.757 1.176 20.322 1.00 72.69 73 LYS A CA 1
ATOM 610 C C . LYS A 1 73 ? -11.924 0.205 20.522 1.00 72.69 73 LYS A C 1
ATOM 612 O O . LYS A 1 73 ? -12.494 0.173 21.595 1.00 72.69 73 LYS A O 1
ATOM 617 N N . LEU A 1 74 ? -12.204 -0.646 19.533 1.00 65.50 74 LEU A N 1
ATOM 618 C CA . LEU A 1 74 ? -13.275 -1.651 19.606 1.00 65.50 74 LEU A CA 1
ATOM 619 C C . LEU A 1 74 ? -13.046 -2.759 20.653 1.00 65.50 74 LEU A C 1
ATOM 621 O O . LEU A 1 74 ? -13.964 -3.527 20.912 1.00 65.50 74 LEU A O 1
ATOM 625 N N . GLN A 1 75 ? -11.833 -2.901 21.198 1.00 60.78 75 GLN A N 1
ATOM 626 C CA . GLN A 1 75 ? -11.512 -3.880 22.248 1.00 60.78 75 GLN A CA 1
ATOM 627 C C . GLN A 1 75 ? -11.510 -3.276 23.659 1.00 60.78 75 GLN A C 1
ATOM 629 O O . GLN A 1 75 ? -11.351 -4.015 24.628 1.00 60.78 75 GLN A O 1
ATOM 634 N N . GLU A 1 76 ? -11.632 -1.952 23.772 1.00 58.06 76 GLU A N 1
ATOM 635 C CA . GLU A 1 76 ? -11.646 -1.219 25.044 1.00 58.06 76 GLU A CA 1
ATOM 636 C C . GLU A 1 76 ? -13.074 -0.794 25.463 1.00 58.06 76 GLU A C 1
ATOM 638 O O . GLU A 1 76 ? -13.242 -0.317 26.586 1.00 58.06 76 GLU A O 1
ATOM 643 N N . ASP A 1 77 ? -14.074 -1.017 24.598 1.00 49.19 77 ASP A N 1
ATOM 644 C CA . ASP A 1 77 ? -15.518 -0.837 24.839 1.00 49.19 77 ASP A CA 1
ATOM 645 C C . ASP A 1 77 ? -16.191 -2.161 25.265 1.00 49.19 77 ASP A C 1
ATOM 647 O O . ASP A 1 77 ? -17.102 -2.118 26.127 1.00 49.19 77 ASP A O 1
#